Protein AF-A0A7C2C1L4-F1 (afdb_monomer_lite)

Structure (mmCIF, N/CA/C/O backbone):
data_AF-A0A7C2C1L4-F1
#
_entry.id   AF-A0A7C2C1L4-F1
#
loop_
_atom_site.group_PDB
_atom_site.id
_atom_site.type_symbol
_atom_site.label_atom_id
_a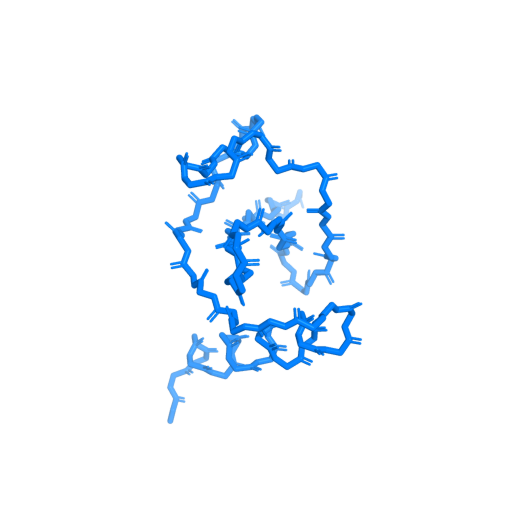tom_site.label_alt_id
_atom_site.label_comp_id
_atom_site.label_asym_id
_atom_site.label_entity_id
_atom_site.label_seq_id
_atom_site.pdbx_PDB_ins_code
_atom_site.Cartn_x
_atom_site.Cartn_y
_atom_site.Cartn_z
_atom_site.occupancy
_atom_site.B_iso_or_equiv
_atom_site.auth_seq_id
_atom_site.auth_comp_id
_atom_site.auth_asym_id
_atom_site.auth_atom_id
_atom_site.pdbx_PDB_model_num
ATOM 1 N N . MET A 1 1 ? -11.612 0.771 -20.021 1.00 55.31 1 MET A N 1
ATOM 2 C CA . MET A 1 1 ? -10.884 0.892 -18.739 1.00 55.31 1 MET A CA 1
ATOM 3 C C . MET A 1 1 ? -9.425 0.614 -19.021 1.00 55.31 1 MET A C 1
ATOM 5 O O . MET A 1 1 ? -9.155 -0.363 -19.704 1.00 55.31 1 MET A O 1
ATOM 9 N N . THR A 1 2 ? -8.520 1.488 -18.590 1.00 69.69 2 THR A N 1
ATOM 10 C CA . THR A 1 2 ? -7.073 1.262 -18.713 1.00 69.69 2 THR A CA 1
ATOM 11 C C . THR A 1 2 ? -6.647 0.114 -17.792 1.00 69.69 2 THR A C 1
ATOM 13 O O . THR A 1 2 ? -7.298 -0.133 -16.772 1.00 69.69 2 THR A O 1
ATOM 16 N N . ASP A 1 3 ? -5.557 -0.579 -18.129 1.00 83.75 3 ASP A N 1
ATOM 17 C CA . ASP A 1 3 ? -5.038 -1.714 -17.343 1.00 83.75 3 ASP A CA 1
ATOM 18 C C . ASP A 1 3 ? -4.785 -1.345 -15.871 1.00 83.75 3 ASP A C 1
ATOM 20 O O . ASP A 1 3 ? -4.983 -2.158 -14.968 1.00 83.75 3 ASP A O 1
ATOM 24 N N . TRP A 1 4 ? -4.461 -0.074 -15.615 1.00 84.44 4 TRP A N 1
ATOM 25 C CA . TRP A 1 4 ? -4.248 0.469 -14.277 1.00 84.44 4 TRP A CA 1
ATOM 26 C C . TRP A 1 4 ? -5.499 0.453 -13.386 1.00 84.44 4 TRP A C 1
ATOM 28 O O . TRP A 1 4 ? -5.420 0.051 -12.228 1.00 84.44 4 TRP A O 1
ATOM 38 N N . THR A 1 5 ? -6.671 0.840 -13.902 1.00 88.12 5 THR A N 1
ATOM 39 C CA . THR A 1 5 ? -7.914 0.831 -13.107 1.00 88.12 5 THR A CA 1
ATOM 40 C C . THR A 1 5 ? -8.269 -0.587 -12.674 1.00 88.12 5 THR A C 1
ATOM 42 O O . THR A 1 5 ? -8.596 -0.825 -11.514 1.00 88.12 5 THR A O 1
ATOM 45 N N . ARG A 1 6 ? -8.137 -1.550 -13.594 1.00 88.31 6 ARG A N 1
ATOM 46 C CA . ARG A 1 6 ? -8.397 -2.964 -13.307 1.00 88.31 6 ARG A CA 1
ATOM 47 C C . ARG A 1 6 ? -7.434 -3.513 -12.251 1.00 88.31 6 ARG A C 1
ATOM 49 O O . ARG A 1 6 ? -7.867 -4.263 -11.377 1.00 88.31 6 ARG A O 1
ATOM 56 N N . PHE A 1 7 ? -6.160 -3.129 -12.324 1.00 89.50 7 PHE A N 1
ATOM 57 C CA . PHE A 1 7 ? -5.151 -3.488 -11.330 1.00 89.50 7 PHE A CA 1
ATOM 58 C C . PHE A 1 7 ? -5.504 -2.950 -9.938 1.00 89.50 7 PHE A C 1
ATOM 60 O O . PHE A 1 7 ? -5.548 -3.726 -8.984 1.00 89.50 7 PHE A O 1
ATOM 67 N N . VAL A 1 8 ? -5.825 -1.657 -9.821 1.00 91.00 8 VAL A N 1
ATOM 68 C CA . VAL A 1 8 ? -6.205 -1.032 -8.542 1.00 91.00 8 VAL A CA 1
ATOM 69 C C . VAL A 1 8 ? -7.401 -1.753 -7.918 1.00 91.00 8 VAL A C 1
ATOM 71 O O . VAL A 1 8 ? -7.315 -2.192 -6.775 1.00 91.00 8 VAL A O 1
ATOM 74 N N . GLU A 1 9 ? -8.473 -1.979 -8.680 1.00 91.31 9 GLU A N 1
ATOM 75 C CA . GLU A 1 9 ? -9.652 -2.696 -8.176 1.00 91.31 9 GLU A CA 1
ATOM 76 C C . GLU A 1 9 ? -9.328 -4.126 -7.721 1.00 91.31 9 GLU A C 1
ATOM 78 O O . GLU A 1 9 ? -9.919 -4.655 -6.778 1.00 91.31 9 GLU A O 1
ATOM 83 N N . GLU A 1 10 ? -8.427 -4.817 -8.421 1.00 91.88 10 GLU A N 1
ATOM 84 C CA . GLU A 1 10 ? -7.983 -6.144 -8.012 1.00 91.88 10 GLU A CA 1
ATOM 85 C C . GLU A 1 10 ? -7.222 -6.106 -6.687 1.00 91.88 10 GLU A C 1
ATOM 87 O O . GLU A 1 10 ? -7.523 -6.909 -5.798 1.00 91.88 10 GLU A O 1
ATOM 92 N N . VAL A 1 11 ? -6.286 -5.172 -6.538 1.00 92.38 11 VAL A N 1
ATOM 93 C CA . VAL A 1 11 ? -5.519 -4.984 -5.305 1.00 92.38 11 VAL A CA 1
ATOM 94 C C . VAL A 1 11 ? -6.446 -4.661 -4.141 1.00 92.38 11 VAL A C 1
ATOM 96 O O . VAL A 1 11 ? -6.393 -5.337 -3.114 1.00 92.38 11 VAL A O 1
ATOM 99 N N . GLU A 1 12 ? -7.354 -3.706 -4.317 1.00 92.44 12 GLU A N 1
ATOM 100 C CA . GLU A 1 12 ? -8.330 -3.324 -3.297 1.00 92.44 12 GLU A CA 1
ATOM 101 C C . GLU A 1 12 ? -9.217 -4.507 -2.888 1.00 92.44 12 GLU A C 1
ATOM 103 O O . GLU A 1 12 ? -9.398 -4.763 -1.696 1.00 92.44 12 GLU A O 1
ATOM 108 N N . ARG A 1 13 ? -9.693 -5.306 -3.854 1.00 90.81 13 ARG A N 1
ATOM 109 C CA . ARG A 1 13 ? -10.466 -6.531 -3.574 1.00 90.81 13 ARG A CA 1
ATOM 110 C C . ARG A 1 13 ? -9.662 -7.607 -2.852 1.00 90.81 13 ARG A C 1
ATOM 112 O O . ARG A 1 13 ? -10.256 -8.398 -2.119 1.00 90.81 13 ARG A O 1
ATOM 119 N N . ARG A 1 14 ? -8.358 -7.725 -3.110 1.00 92.31 14 ARG A N 1
ATOM 120 C CA . ARG A 1 14 ? -7.489 -8.685 -2.412 1.00 92.31 14 ARG A CA 1
ATOM 121 C C . ARG A 1 14 ? -7.222 -8.210 -0.985 1.00 92.31 14 ARG A C 1
ATOM 123 O O . ARG A 1 14 ? -7.417 -8.985 -0.057 1.00 92.31 14 ARG A O 1
ATOM 130 N N . LEU A 1 15 ? -6.888 -6.934 -0.802 1.00 91.69 15 LEU A N 1
ATOM 131 C CA . LEU A 1 15 ? -6.653 -6.341 0.516 1.00 91.69 15 LEU A CA 1
ATOM 132 C C . LEU A 1 15 ? -7.896 -6.402 1.403 1.00 91.69 15 LEU A C 1
ATOM 134 O O . LEU A 1 15 ? -7.789 -6.852 2.536 1.00 91.69 15 LEU A O 1
ATOM 138 N N . ALA A 1 16 ? -9.074 -6.058 0.875 1.00 88.38 16 ALA A N 1
ATOM 139 C CA . ALA A 1 16 ? -10.332 -6.133 1.621 1.00 88.38 16 ALA A CA 1
ATOM 140 C C . ALA A 1 16 ? -10.732 -7.571 2.020 1.00 88.38 16 ALA A C 1
ATOM 142 O O . ALA A 1 16 ? -11.520 -7.762 2.947 1.00 88.38 16 ALA A O 1
ATOM 143 N N . ARG A 1 17 ? -10.216 -8.594 1.318 1.00 88.06 17 ARG A N 1
ATOM 144 C CA . ARG A 1 17 ? -10.389 -10.009 1.692 1.00 88.06 17 ARG A CA 1
ATOM 145 C C . ARG A 1 17 ? -9.409 -10.445 2.776 1.00 88.06 17 ARG A C 1
ATOM 147 O O . ARG A 1 17 ? -9.785 -11.244 3.627 1.00 88.06 17 ARG A O 1
ATOM 154 N N . THR A 1 18 ? -8.178 -9.944 2.730 1.00 86.06 18 THR A N 1
ATOM 155 C CA . THR A 1 18 ? -7.136 -10.267 3.712 1.00 86.06 18 THR A CA 1
ATOM 156 C C . THR A 1 18 ? -7.367 -9.534 5.035 1.00 86.06 18 THR A C 1
ATOM 158 O O . THR A 1 18 ? -7.215 -10.126 6.100 1.00 86.06 18 THR A O 1
ATOM 161 N N . GLU A 1 19 ? -7.775 -8.266 4.985 1.00 84.56 19 GLU A N 1
ATOM 162 C CA . GLU A 1 19 ? -8.009 -7.422 6.155 1.00 84.56 19 GLU A CA 1
ATOM 163 C C . GLU A 1 19 ? -9.279 -6.579 5.999 1.00 84.56 19 GLU A C 1
ATOM 165 O O . GLU A 1 19 ? -9.628 -6.115 4.917 1.00 84.56 19 GLU A O 1
ATOM 170 N N . LYS A 1 20 ? -9.975 -6.325 7.112 1.00 82.94 20 LYS A N 1
ATOM 171 C CA . LYS A 1 20 ? -11.145 -5.437 7.116 1.00 82.94 20 LYS A CA 1
ATOM 172 C C . LYS A 1 20 ? -10.702 -3.976 7.117 1.00 82.94 20 LYS A C 1
ATOM 174 O O . LYS A 1 20 ? -10.118 -3.527 8.100 1.00 82.94 20 LYS A O 1
ATOM 179 N N . GLY A 1 21 ? -11.051 -3.215 6.089 1.00 85.50 21 GLY A N 1
ATOM 180 C CA . GLY A 1 21 ? -10.848 -1.767 6.051 1.00 85.50 21 GLY A CA 1
ATOM 181 C C . GLY A 1 21 ? -11.073 -1.202 4.657 1.00 85.50 21 GLY A C 1
ATOM 182 O O . GLY A 1 21 ? -11.210 -1.957 3.696 1.00 85.50 21 GLY A O 1
ATOM 183 N N . VAL A 1 22 ? -11.116 0.126 4.552 1.00 89.94 22 VAL A N 1
ATOM 184 C CA . VAL A 1 22 ? -11.213 0.801 3.251 1.00 89.94 22 VAL A CA 1
ATOM 185 C C . VAL A 1 22 ? -9.800 0.942 2.682 1.00 89.94 22 VAL A C 1
ATOM 187 O O . VAL A 1 22 ? -8.988 1.652 3.289 1.00 89.94 22 VAL A O 1
ATOM 190 N N . PRO A 1 23 ? -9.468 0.256 1.573 1.00 91.38 23 PRO A N 1
ATOM 191 C CA . PRO A 1 23 ? -8.156 0.371 0.968 1.00 91.38 23 PRO A CA 1
ATOM 192 C C . PRO A 1 23 ? -7.963 1.756 0.344 1.00 91.38 23 PRO A C 1
ATOM 194 O O . PRO A 1 23 ? -8.885 2.346 -0.209 1.00 91.38 23 PRO A O 1
ATOM 197 N N . ALA A 1 24 ? -6.752 2.284 0.470 1.00 92.88 24 ALA A N 1
ATOM 198 C CA . ALA A 1 24 ? -6.344 3.580 -0.037 1.00 92.88 24 ALA A CA 1
ATOM 199 C C . ALA A 1 24 ? -4.929 3.472 -0.610 1.00 92.88 24 ALA A C 1
ATOM 201 O O . ALA A 1 24 ? -3.974 3.147 0.102 1.00 92.88 24 ALA A O 1
ATOM 202 N N . PHE A 1 25 ? -4.797 3.760 -1.901 1.00 92.38 25 PHE A N 1
ATOM 203 C CA . PHE A 1 25 ? -3.497 3.814 -2.553 1.00 92.38 25 PHE A CA 1
ATOM 204 C C . PHE A 1 25 ? -2.695 5.021 -2.059 1.00 92.38 25 PHE A C 1
ATOM 206 O O . PHE A 1 25 ? -3.205 6.142 -2.039 1.00 92.38 25 PHE A O 1
ATOM 213 N N . PHE A 1 26 ? -1.437 4.794 -1.683 1.00 92.38 26 PHE A N 1
ATOM 214 C CA . PHE A 1 26 ? -0.537 5.834 -1.187 1.00 92.38 26 PHE A CA 1
ATOM 215 C C . PHE A 1 26 ? 0.623 6.149 -2.146 1.00 92.38 26 PHE A C 1
ATOM 217 O O . PHE A 1 26 ? 1.260 7.190 -2.019 1.00 92.38 26 PHE A O 1
ATOM 224 N N . GLY A 1 27 ? 0.891 5.295 -3.138 1.00 91.75 27 GLY A N 1
ATOM 225 C CA . GLY A 1 27 ? 1.904 5.569 -4.156 1.00 91.75 27 GLY A CA 1
ATOM 226 C C . GLY A 1 27 ? 2.718 4.351 -4.567 1.00 91.75 27 GLY A C 1
ATOM 227 O O . GLY A 1 27 ? 2.416 3.211 -4.217 1.00 91.75 27 GLY A O 1
ATOM 228 N N . VAL A 1 28 ? 3.774 4.612 -5.330 1.00 89.75 28 VAL A N 1
ATOM 229 C CA . VAL A 1 28 ? 4.730 3.590 -5.756 1.00 89.75 28 VAL A CA 1
ATOM 230 C C . VAL A 1 28 ? 5.913 3.596 -4.792 1.00 89.75 28 VAL A C 1
ATOM 232 O O . VAL A 1 28 ? 6.497 4.647 -4.534 1.00 89.75 28 VAL A O 1
ATOM 235 N N . ALA A 1 29 ? 6.249 2.440 -4.230 1.00 88.06 29 ALA A N 1
ATOM 236 C CA . ALA A 1 29 ? 7.445 2.273 -3.419 1.00 88.06 29 ALA A CA 1
ATOM 237 C C . ALA A 1 29 ? 8.653 2.034 -4.338 1.00 88.06 29 ALA A C 1
ATOM 239 O O . ALA A 1 29 ? 8.591 1.215 -5.254 1.00 88.06 29 ALA A O 1
ATOM 240 N N . GLY A 1 30 ? 9.746 2.760 -4.095 1.00 79.50 30 GLY A N 1
ATOM 241 C CA . GLY A 1 30 ? 11.033 2.503 -4.745 1.00 79.50 30 GLY A CA 1
ATOM 242 C C . GLY A 1 30 ? 11.754 1.293 -4.143 1.00 79.50 30 GLY A C 1
ATOM 243 O O . GLY A 1 30 ? 11.263 0.659 -3.208 1.00 79.50 30 GLY A O 1
ATOM 244 N N . ALA A 1 31 ? 12.951 0.994 -4.651 1.00 69.31 31 ALA A N 1
ATOM 245 C CA . ALA A 1 31 ? 13.832 0.005 -4.036 1.00 69.31 31 ALA A CA 1
ATOM 246 C C . ALA A 1 31 ? 14.230 0.465 -2.617 1.00 69.31 31 ALA A C 1
ATOM 248 O O . ALA A 1 31 ? 14.833 1.525 -2.451 1.00 69.31 31 ALA A O 1
ATOM 249 N N . GLY A 1 32 ? 13.867 -0.310 -1.591 1.00 74.56 32 GLY A N 1
ATOM 250 C CA . GLY A 1 32 ? 14.124 0.018 -0.185 1.00 74.56 32 GLY A CA 1
ATOM 251 C C . GLY A 1 32 ? 12.950 -0.335 0.726 1.00 74.56 32 GLY A C 1
ATOM 252 O O . GLY A 1 32 ? 12.072 -1.109 0.352 1.00 74.56 32 GLY A O 1
ATOM 253 N N . THR A 1 33 ? 12.935 0.219 1.942 1.00 80.81 33 THR A N 1
ATOM 254 C CA . THR A 1 33 ? 11.860 -0.053 2.903 1.00 80.81 33 THR A CA 1
ATOM 255 C C . THR A 1 33 ? 10.614 0.774 2.563 1.00 80.81 33 THR A C 1
ATOM 257 O O . THR A 1 33 ? 10.684 2.005 2.576 1.00 80.81 33 THR A O 1
ATOM 260 N N . PRO A 1 34 ? 9.462 0.142 2.293 1.00 91.12 34 PRO A N 1
ATOM 261 C CA . PRO A 1 34 ? 8.248 0.843 1.889 1.00 91.12 34 PRO A CA 1
ATOM 262 C C . PRO A 1 34 ? 7.669 1.613 3.079 1.00 91.12 34 PRO A C 1
ATOM 264 O O . PRO A 1 34 ? 7.227 1.021 4.062 1.00 91.12 34 PRO A O 1
ATOM 267 N N . TYR A 1 35 ? 7.694 2.943 3.004 1.00 92.25 35 TYR A N 1
ATOM 268 C CA . TYR A 1 35 ? 7.234 3.835 4.068 1.00 92.25 35 TYR A CA 1
ATOM 269 C C . TYR A 1 35 ? 5.977 4.600 3.651 1.00 92.25 35 TYR A C 1
ATOM 271 O O . TYR A 1 35 ? 5.958 5.283 2.630 1.00 92.25 35 TYR A O 1
ATOM 279 N N . CYS A 1 36 ? 4.950 4.532 4.492 1.00 92.56 36 CYS A N 1
ATOM 280 C CA . CYS A 1 36 ? 3.677 5.216 4.324 1.00 92.56 36 CYS A CA 1
ATOM 281 C C . CYS A 1 36 ? 3.442 6.104 5.561 1.00 92.56 36 CYS A C 1
ATOM 283 O O . CYS A 1 36 ? 3.217 5.551 6.631 1.00 92.56 36 CYS A O 1
ATOM 285 N N . PRO A 1 37 ? 3.476 7.449 5.485 1.00 92.81 37 PRO A N 1
ATOM 286 C CA . PRO A 1 37 ? 3.398 8.346 6.644 1.00 92.81 37 PRO A CA 1
ATOM 287 C C . PRO A 1 37 ? 2.253 8.064 7.636 1.00 92.81 37 PRO A C 1
ATOM 289 O O . PRO A 1 37 ? 2.519 8.098 8.834 1.00 92.81 37 PRO A O 1
ATOM 292 N N . PRO A 1 38 ? 1.016 7.729 7.207 1.00 93.00 38 PRO A N 1
ATOM 293 C CA . PRO A 1 38 ? -0.057 7.346 8.133 1.00 93.00 38 PRO A CA 1
ATOM 294 C C . PRO A 1 38 ? 0.174 6.042 8.917 1.00 93.00 38 PRO A C 1
ATOM 296 O O . PRO A 1 38 ? -0.535 5.807 9.895 1.00 93.00 38 PRO A O 1
ATOM 299 N N . VAL A 1 39 ? 1.099 5.182 8.474 1.00 94.31 39 VAL A N 1
ATOM 300 C CA . VAL A 1 39 ? 1.318 3.816 8.994 1.00 94.31 39 VAL A CA 1
ATOM 301 C C . VAL A 1 39 ? 2.739 3.607 9.543 1.00 94.31 39 VAL A C 1
ATOM 303 O O . VAL A 1 39 ? 2.931 2.850 10.490 1.00 94.31 39 VAL A O 1
ATOM 306 N N . GLY A 1 40 ? 3.746 4.258 8.967 1.00 94.38 40 GLY A N 1
ATOM 307 C CA . GLY A 1 40 ? 5.163 3.972 9.168 1.00 94.38 40 GLY A CA 1
ATOM 308 C C . GLY A 1 40 ? 5.724 3.023 8.101 1.00 94.38 40 GLY A C 1
ATOM 309 O O . GLY A 1 40 ? 5.341 3.076 6.932 1.00 94.38 40 GLY A O 1
ATOM 310 N N . LEU A 1 41 ? 6.656 2.153 8.500 1.00 93.31 41 LEU A N 1
ATOM 311 C CA . LEU A 1 41 ? 7.220 1.130 7.613 1.00 93.31 41 LEU A CA 1
ATOM 312 C C . LEU A 1 41 ? 6.205 0.004 7.395 1.00 93.31 41 LEU A C 1
ATOM 314 O O . LEU A 1 41 ? 5.776 -0.650 8.349 1.00 93.31 41 LEU A O 1
ATOM 318 N N . LEU A 1 42 ? 5.862 -0.246 6.137 1.00 93.44 42 LEU A N 1
ATOM 319 C CA . LEU A 1 42 ? 5.004 -1.346 5.727 1.00 93.44 42 LEU A CA 1
ATOM 320 C C . LEU A 1 42 ? 5.815 -2.644 5.765 1.00 93.44 42 LEU A C 1
ATOM 322 O O . LEU A 1 42 ? 6.868 -2.758 5.144 1.00 93.44 42 LEU A O 1
ATOM 326 N N . LYS A 1 43 ? 5.339 -3.624 6.533 1.00 90.06 43 LYS A N 1
ATOM 327 C CA . LYS A 1 43 ? 6.016 -4.923 6.709 1.00 90.06 43 LYS A CA 1
ATOM 328 C C . LYS A 1 43 ? 5.243 -6.087 6.096 1.00 90.06 43 LYS A C 1
ATOM 330 O O . LYS A 1 43 ? 5.804 -7.165 5.939 1.00 90.06 43 LYS A O 1
ATOM 335 N N . ALA A 1 44 ? 3.971 -5.870 5.770 1.00 93.19 44 ALA A N 1
ATOM 336 C CA . ALA A 1 44 ? 3.121 -6.849 5.115 1.00 93.19 44 ALA A CA 1
ATOM 337 C C . ALA A 1 44 ? 3.054 -6.552 3.617 1.00 93.19 44 ALA A C 1
ATOM 339 O O . ALA A 1 44 ? 2.977 -5.389 3.210 1.00 93.19 44 ALA A O 1
ATOM 340 N N . TYR A 1 45 ? 3.075 -7.606 2.807 1.00 93.69 45 TYR A N 1
ATOM 341 C CA . TYR A 1 45 ? 2.9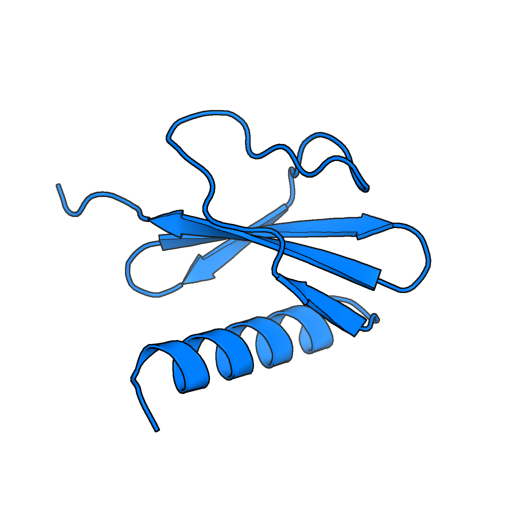02 -7.497 1.369 1.00 93.69 45 TYR A CA 1
ATOM 342 C C . TYR A 1 45 ? 2.120 -8.676 0.800 1.00 93.69 45 TYR A C 1
ATOM 344 O O . TYR A 1 45 ? 2.110 -9.770 1.362 1.00 93.69 45 TYR A O 1
ATOM 352 N N . ILE A 1 46 ? 1.485 -8.442 -0.344 1.00 92.50 46 ILE A N 1
ATOM 353 C CA . ILE A 1 46 ? 0.991 -9.491 -1.234 1.00 92.50 46 ILE A CA 1
ATOM 354 C C . ILE A 1 46 ? 1.757 -9.421 -2.551 1.00 92.50 46 ILE A C 1
ATOM 356 O O . ILE A 1 46 ? 2.049 -8.339 -3.060 1.00 92.50 46 ILE A O 1
ATOM 360 N N . GLN A 1 47 ? 2.076 -10.578 -3.119 1.00 90.81 47 GLN A N 1
ATOM 361 C CA . GLN A 1 47 ? 2.672 -10.641 -4.446 1.00 90.81 47 GLN A CA 1
ATOM 362 C C . GLN A 1 47 ? 1.584 -10.506 -5.517 1.00 90.81 47 GLN A C 1
ATOM 364 O O . GLN A 1 47 ? 0.518 -11.129 -5.441 1.00 90.81 47 GLN A O 1
ATOM 369 N N . VAL A 1 48 ? 1.866 -9.686 -6.523 1.00 88.25 48 VAL A N 1
ATOM 370 C CA . VAL A 1 48 ? 1.029 -9.478 -7.708 1.00 88.25 48 VAL A CA 1
ATOM 371 C C . VAL A 1 48 ? 1.880 -9.700 -8.963 1.00 88.25 48 VAL A C 1
ATOM 373 O O . VAL A 1 48 ? 3.110 -9.676 -8.880 1.00 88.25 48 VAL A O 1
ATOM 376 N N . PRO A 1 49 ? 1.279 -9.947 -10.138 1.00 86.06 49 PRO A N 1
ATOM 377 C CA . PRO A 1 49 ? 2.050 -10.009 -11.376 1.00 86.06 49 PRO A CA 1
ATOM 378 C C . PRO A 1 49 ? 2.900 -8.741 -11.557 1.00 86.06 49 PRO A C 1
ATOM 380 O O . PRO A 1 49 ? 2.377 -7.631 -11.496 1.00 86.06 49 PRO A O 1
ATOM 383 N N . GLY A 1 50 ? 4.213 -8.911 -11.734 1.00 86.06 50 GLY A N 1
ATOM 384 C CA . GLY A 1 50 ? 5.157 -7.808 -11.952 1.00 86.06 50 GLY A CA 1
ATOM 385 C C . GLY A 1 50 ? 5.500 -6.956 -10.721 1.00 86.06 50 GLY A C 1
ATOM 386 O O . GLY A 1 50 ? 6.167 -5.934 -10.868 1.00 86.06 50 GLY A O 1
ATOM 387 N N . GLY A 1 51 ? 5.072 -7.323 -9.507 1.00 91.12 51 GLY A N 1
ATOM 388 C CA . GLY A 1 51 ? 5.400 -6.511 -8.336 1.00 91.12 51 GLY A CA 1
ATOM 389 C C . GLY A 1 51 ? 4.94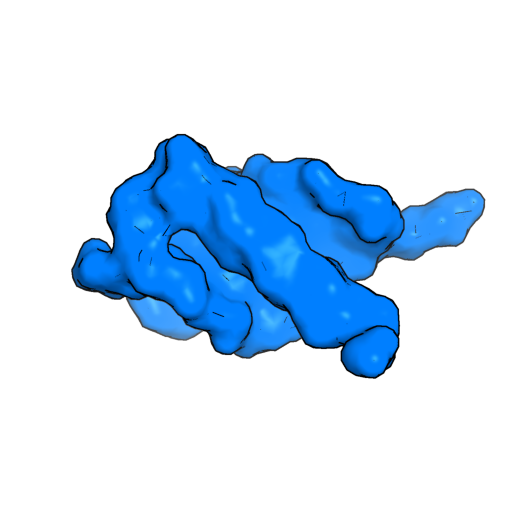4 -7.045 -6.983 1.00 91.12 51 GLY A C 1
ATOM 390 O O . GLY A 1 5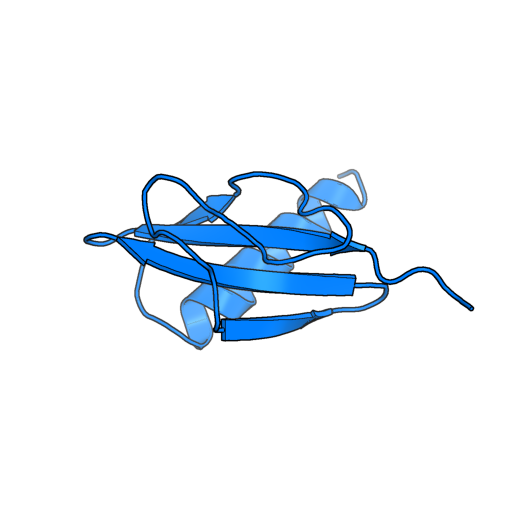1 ? 4.383 -8.133 -6.852 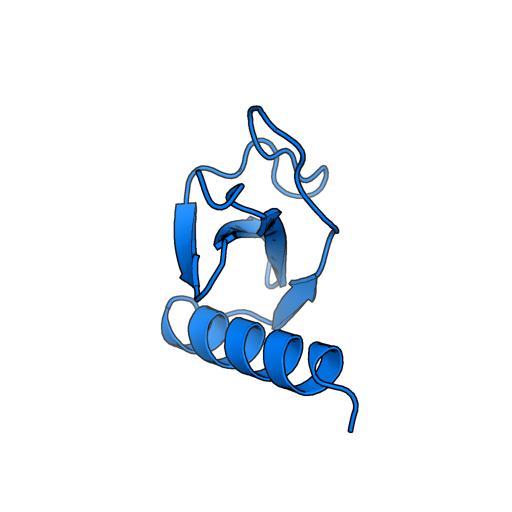1.00 91.12 51 GLY A O 1
ATOM 391 N N . LEU A 1 52 ? 5.155 -6.221 -5.963 1.00 93.06 52 LEU A N 1
ATOM 392 C CA . LEU A 1 52 ? 4.644 -6.408 -4.609 1.00 93.06 52 LEU A CA 1
ATOM 393 C C . LEU A 1 52 ? 3.674 -5.278 -4.276 1.00 93.06 52 LEU A C 1
ATOM 395 O O . LEU A 1 52 ? 3.908 -4.123 -4.623 1.00 93.06 52 LEU A O 1
ATOM 399 N N . VAL A 1 53 ? 2.594 -5.592 -3.573 1.00 94.69 53 VAL A N 1
ATOM 400 C CA . VAL A 1 53 ? 1.760 -4.583 -2.921 1.00 94.69 53 VAL A CA 1
ATOM 401 C C . VAL A 1 53 ? 2.044 -4.636 -1.436 1.00 94.69 53 VAL A C 1
ATOM 403 O O . VAL A 1 53 ? 1.642 -5.584 -0.765 1.00 94.69 53 VAL A O 1
ATOM 406 N N . TRP A 1 54 ? 2.722 -3.613 -0.935 1.00 95.50 54 TRP A N 1
ATOM 407 C CA . TRP A 1 54 ? 2.963 -3.411 0.486 1.00 95.50 54 TRP A CA 1
ATOM 408 C C . TRP A 1 54 ? 1.774 -2.719 1.108 1.00 95.50 54 TRP A C 1
ATOM 410 O O . TRP A 1 54 ? 1.217 -1.802 0.506 1.00 95.50 54 TRP A O 1
ATOM 420 N N . TYR A 1 55 ? 1.389 -3.120 2.311 1.00 95.44 55 TYR A N 1
ATOM 421 C CA . TYR A 1 55 ? 0.221 -2.548 2.958 1.00 95.44 55 TYR A CA 1
ATOM 422 C C . TYR A 1 55 ? 0.336 -2.535 4.477 1.00 95.44 55 TYR A C 1
ATOM 424 O O . TYR A 1 55 ? 1.175 -3.203 5.087 1.00 95.44 55 TYR A O 1
ATOM 432 N N . GLY A 1 56 ? -0.514 -1.718 5.084 1.00 94.88 56 GLY A N 1
ATOM 433 C CA . GLY A 1 56 ? -0.674 -1.638 6.522 1.00 94.88 56 GLY A CA 1
ATOM 434 C C . GLY A 1 56 ? -1.832 -0.726 6.893 1.00 94.88 56 GLY A C 1
ATOM 435 O O . GLY A 1 56 ? -2.450 -0.076 6.048 1.00 94.88 56 GLY A O 1
ATOM 436 N N . ARG A 1 57 ? -2.156 -0.699 8.179 1.00 94.12 57 ARG A N 1
ATOM 437 C CA . ARG A 1 57 ? -3.399 -0.113 8.669 1.00 94.12 57 ARG A CA 1
ATOM 438 C C . ARG A 1 57 ? -3.141 1.101 9.548 1.00 94.12 57 ARG A C 1
ATOM 440 O O . ARG A 1 57 ? -2.233 1.095 10.372 1.00 94.12 57 ARG A O 1
ATOM 447 N N . SER A 1 58 ? -4.006 2.102 9.420 1.00 92.75 58 SER A N 1
ATOM 448 C CA . SER A 1 58 ? -4.120 3.199 10.381 1.00 92.75 58 SER A CA 1
ATOM 449 C C . SER A 1 58 ? -5.594 3.566 10.548 1.00 92.75 58 SER A C 1
ATOM 451 O O . SER A 1 58 ? -6.273 3.931 9.585 1.00 92.75 58 SER A O 1
ATOM 453 N N . GLY A 1 59 ? -6.129 3.376 11.759 1.00 90.25 59 GLY A N 1
ATOM 454 C CA . GLY A 1 59 ? -7.566 3.494 12.025 1.00 90.25 59 GLY A CA 1
ATOM 455 C C . GLY A 1 59 ? -8.378 2.440 11.267 1.00 90.25 59 GLY A C 1
ATOM 456 O O . GLY A 1 59 ? -8.129 1.248 11.417 1.00 90.25 59 GLY A O 1
ATOM 457 N N . GLU A 1 60 ? -9.349 2.861 10.457 1.00 89.81 60 GLU A N 1
ATOM 458 C CA . GLU A 1 60 ? -10.189 1.986 9.611 1.00 89.81 60 GLU A CA 1
ATOM 459 C C . GLU A 1 60 ? -9.710 1.885 8.154 1.00 89.81 60 GLU A C 1
ATOM 461 O O . GLU A 1 60 ? -10.336 1.220 7.324 1.00 89.81 60 GLU A O 1
ATOM 466 N N . ARG A 1 61 ? -8.596 2.547 7.829 1.00 92.88 61 ARG A N 1
ATOM 467 C CA . ARG A 1 61 ? -8.049 2.589 6.474 1.00 92.88 61 ARG A CA 1
ATOM 468 C C . ARG A 1 61 ? -6.875 1.635 6.315 1.00 92.88 61 ARG A C 1
ATOM 470 O O . ARG A 1 61 ? -6.001 1.558 7.182 1.00 92.88 61 ARG A O 1
ATOM 477 N N . LEU A 1 62 ? -6.858 0.950 5.176 1.00 94.81 62 LEU A N 1
ATOM 478 C CA . LEU A 1 62 ? -5.752 0.118 4.717 1.00 94.81 62 LEU A CA 1
ATOM 479 C C . LEU A 1 62 ? -4.962 0.904 3.681 1.00 94.81 62 LEU A C 1
ATOM 481 O O . LEU A 1 62 ? -5.421 1.102 2.563 1.00 94.81 62 LEU A O 1
ATOM 485 N N . TYR A 1 63 ? -3.779 1.369 4.045 1.00 95.06 63 TYR A N 1
ATOM 486 C CA . TYR A 1 63 ? -2.910 2.073 3.116 1.00 95.06 63 TYR A CA 1
ATOM 487 C C . TYR A 1 63 ? -2.020 1.073 2.411 1.00 95.06 63 TYR A C 1
ATOM 489 O O . TYR A 1 63 ? -1.455 0.186 3.054 1.00 95.06 63 TYR A O 1
ATOM 497 N N . TRP A 1 64 ? -1.871 1.232 1.104 1.00 95.62 64 TRP A N 1
ATOM 498 C CA . TRP A 1 64 ? -1.024 0.348 0.326 1.00 95.62 64 TRP A CA 1
A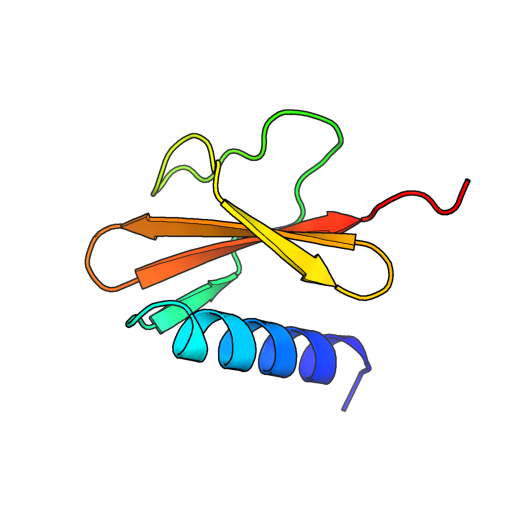TOM 499 C C . TRP A 1 64 ? -0.210 1.091 -0.723 1.00 95.62 64 TRP A C 1
ATOM 501 O O . TRP A 1 64 ? -0.592 2.155 -1.211 1.00 95.62 64 TRP A O 1
ATOM 511 N N . MET A 1 65 ? 0.939 0.517 -1.053 1.00 95.38 65 MET A N 1
ATOM 512 C CA . MET A 1 65 ? 1.869 1.009 -2.057 1.00 95.38 65 MET A CA 1
ATOM 513 C C . MET A 1 65 ? 2.255 -0.132 -2.989 1.00 95.38 65 MET A C 1
ATOM 515 O O . MET A 1 65 ? 2.397 -1.273 -2.551 1.00 95.38 65 MET A O 1
ATOM 519 N N . TRP A 1 66 ? 2.444 0.170 -4.269 1.00 93.88 66 TRP A N 1
ATOM 520 C CA . TRP A 1 66 ? 2.924 -0.810 -5.242 1.00 93.88 66 TRP A CA 1
ATOM 521 C C . TRP A 1 66 ? 4.431 -0.669 -5.424 1.00 93.88 66 TRP A C 1
ATOM 523 O O . TRP A 1 66 ? 4.917 0.430 -5.652 1.00 93.88 66 TRP A O 1
ATOM 533 N N . GLN A 1 67 ? 5.175 -1.761 -5.330 1.00 92.44 67 GLN A N 1
ATOM 534 C CA . GLN A 1 67 ? 6.584 -1.820 -5.685 1.00 92.44 67 GLN A CA 1
ATOM 535 C C . GLN A 1 67 ? 6.717 -2.663 -6.958 1.00 92.44 67 GLN A C 1
ATOM 537 O O . GLN A 1 67 ? 6.415 -3.860 -6.908 1.00 92.44 67 GLN A O 1
ATOM 542 N N . PRO A 1 68 ? 7.171 -2.094 -8.086 1.00 90.00 68 PRO A N 1
ATOM 543 C CA . PRO A 1 68 ? 7.526 -2.897 -9.244 1.00 90.00 68 PRO A CA 1
ATOM 544 C C . PRO A 1 68 ? 8.715 -3.790 -8.878 1.00 90.00 68 PRO A C 1
ATOM 546 O O . PRO A 1 68 ? 9.689 -3.336 -8.274 1.00 90.00 68 PRO A O 1
ATOM 549 N N . LEU A 1 69 ? 8.626 -5.069 -9.224 1.00 86.88 69 LEU A N 1
ATOM 550 C CA . LEU A 1 69 ? 9.799 -5.932 -9.240 1.00 86.88 69 LEU A CA 1
ATOM 551 C C . LEU A 1 69 ? 10.376 -5.808 -10.644 1.00 86.88 69 LEU A C 1
ATOM 553 O O . LEU A 1 69 ? 9.666 -6.073 -11.615 1.00 86.88 69 LEU A O 1
ATOM 557 N N . GLU A 1 70 ? 11.624 -5.355 -10.760 1.00 75.06 70 GLU A N 1
ATOM 558 C CA . GLU A 1 70 ? 12.312 -5.408 -12.047 1.00 75.06 70 GLU A CA 1
ATOM 559 C C . GLU A 1 70 ? 12.279 -6.855 -12.544 1.00 75.06 70 GLU A C 1
ATOM 561 O O . GLU A 1 70 ? 12.571 -7.796 -11.798 1.00 75.06 70 GLU A O 1
ATOM 566 N N . VAL A 1 71 ? 11.850 -7.035 -13.792 1.00 57.59 71 VAL A N 1
ATOM 567 C CA . VAL A 1 71 ? 12.023 -8.314 -14.472 1.00 57.59 71 VAL A CA 1
ATOM 568 C C . VAL A 1 71 ? 13.523 -8.415 -14.724 1.00 57.59 71 VAL A C 1
ATOM 570 O O . VAL A 1 71 ? 14.055 -7.616 -15.491 1.00 57.59 71 VAL A O 1
ATOM 573 N N . ALA A 1 72 ? 14.189 -9.308 -13.991 1.00 47.06 72 ALA A N 1
ATOM 574 C CA . ALA A 1 72 ? 15.598 -9.623 -14.203 1.00 47.06 72 ALA A CA 1
ATOM 575 C C . ALA A 1 72 ? 15.865 -10.076 -15.646 1.00 47.06 72 ALA A C 1
ATOM 577 O O . ALA A 1 72 ? 14.964 -10.719 -16.239 1.00 47.06 72 ALA A O 1
#

Radius of gyration: 11.65 Å; chains: 1; bounding box: 27×19×31 Å

pLDDT: mean 88.16, std 9.16, range [47.06, 95.62]

Foldseek 3Di:
DDPVVVVVVVVQVVCCVVDQAREDEQEADEPDFDQDVQFGTFPDWDDDVQWIWTWDDHDRYIYIHTYGDPPD

Sequence (72 aa):
MTDWTRFVEEVERRLARTEKGVPAFFGVAGAGTPYCPPVGLLKAYIQVPGGLVWYGRSGERLYWMWQPLEVA

Organism: NCBI:txid540988

Secondary structure (DSSP, 8-state):
--HHHHHHHHHHHHHHHHSSSEEEEEEE--SS--EETTTEE--EEEEETTEEEEEEEETTEEEEEEEEPP--